Protein AF-A0A1F9AYK8-F1 (afdb_monomer)

pLDDT: mean 91.86, std 11.15, range [45.25, 98.69]

Secondary structure (DSSP, 8-state):
---HHHHHHHTT---EEEESSS-STTGGGGHHHHHHHSTTSSS-TTSSSS-S------SEEEE-SSHHHHHHHHHHHHHHHHT-TTSS--HHHHHHHHHHHHHTTPPPTTT-S-SSEETTEEHHHHHHHHHHHHHHHHHHTT--TTSS--

Radius of gyration: 18.48 Å; Cα contacts (8 Å, |Δi|>4): 227; chains: 1; bounding box: 48×36×45 Å

Sequence (150 aa):
MVSLYDVAKERGVLTIGIGDGANEIGWGIVNDIIRAQIPYGDLCACGCGGGIGDTTLVDVFIPASVSNWGAYGITACLSALLKRPEILHDAKIESRVLRECADAGGIDGISFLPEPKVDGLPEEAHIAVVTLLREITRSGFVYPEYLTKT

Solvent-accessible surface area (backbone atoms only — not comparable to full-atom values): 8338 Å² total; per-residue (Å²): 137,86,51,76,56,55,55,30,54,77,69,72,46,92,40,77,21,54,29,57,79,51,51,34,59,21,38,26,78,48,39,72,56,33,38,73,72,41,90,37,17,48,55,33,92,84,69,79,75,44,37,56,43,23,72,43,65,45,81,41,66,40,80,27,94,44,40,68,57,37,54,50,51,53,32,30,52,49,14,48,78,67,73,36,74,80,62,35,72,47,43,70,55,49,53,48,52,40,42,54,40,12,76,72,63,39,59,12,83,64,77,70,40,59,41,44,36,58,81,64,39,54,51,68,60,57,29,49,51,42,46,50,47,49,53,54,34,54,56,59,68,66,61,59,77,82,78,70,75,125

Mean predicted aligned error: 5.24 Å

Foldseek 3Di:
DQDPLNVCVVVVHAFEEEDAQQQTAASLVVLVCQCVPPVQSAHHPVRPRGGSHDNHHGPYYFYDNFRVLSVLLVQLVVCQVVVNLVSQDALVVLQVVLLVCLVVPNAAPPVRHSASDHVNHHSVVSNVSSHVSSVVSVVSSPDPPVVVDD

Nearest PDB structures (foldseek):
  5gl3-assembly1_B  TM=9.352E-01  e=6.091E-10  Thermococcus onnurineus NA1
  4fc5-assembly3_C  TM=9.300E-01  e=2.305E-09  Thermococcus onnurineus NA1
  5gl2-assembly3_E  TM=9.303E-01  e=6.769E-09  Thermococcus onnurineus NA1
  5gkx-assembly1_B  TM=9.270E-01  e=5.963E-09  Thermococcus onnurineus NA1

Structure (mmCIF, N/CA/C/O backbone):
data_AF-A0A1F9AYK8-F1
#
_entry.id   AF-A0A1F9AYK8-F1
#
loop_
_atom_site.group_PDB
_atom_site.id
_atom_site.type_symbol
_atom_site.label_atom_id
_atom_site.label_alt_id
_atom_site.label_comp_id
_atom_site.label_asym_id
_atom_site.label_entity_id
_atom_site.label_seq_id
_atom_site.pdbx_PDB_ins_code
_atom_site.Cartn_x
_atom_site.Cartn_y
_atom_site.Cartn_z
_atom_site.occupancy
_atom_site.B_iso_or_equiv
_atom_site.auth_seq_id
_atom_site.auth_comp_id
_atom_site.auth_asym_id
_atom_site.auth_atom_id
_atom_site.pdbx_PDB_model_num
ATOM 1 N N . MET A 1 1 ? -4.973 -20.891 -16.951 1.00 61.66 1 MET A N 1
ATOM 2 C CA . MET A 1 1 ? -4.808 -21.037 -15.490 1.00 61.66 1 MET A CA 1
ATOM 3 C C . MET A 1 1 ? -5.828 -20.112 -14.855 1.00 61.66 1 MET A C 1
ATOM 5 O O . MET A 1 1 ? -5.915 -18.988 -15.320 1.00 61.66 1 MET A O 1
ATOM 9 N N . VAL A 1 2 ? -6.640 -20.594 -13.914 1.00 79.38 2 VAL A N 1
ATOM 10 C CA . VAL A 1 2 ? -7.652 -19.780 -13.214 1.00 79.38 2 VAL A CA 1
ATOM 11 C C . VAL A 1 2 ? -7.004 -19.256 -11.932 1.00 79.38 2 VAL A C 1
ATOM 13 O O . VAL A 1 2 ? -6.416 -20.051 -11.195 1.00 79.38 2 VAL A O 1
ATOM 16 N N . SER A 1 3 ? -7.032 -17.945 -11.700 1.00 91.50 3 SER A N 1
ATOM 17 C CA . SER A 1 3 ? -6.445 -17.327 -10.505 1.00 91.50 3 SER A CA 1
ATOM 18 C C . SER A 1 3 ? -7.359 -17.479 -9.282 1.00 91.50 3 SER A C 1
ATOM 20 O O . SER A 1 3 ? -8.551 -17.762 -9.405 1.00 91.50 3 SER A O 1
ATOM 22 N N . LEU A 1 4 ? -6.821 -17.251 -8.077 1.00 94.75 4 LEU A N 1
ATOM 23 C CA . LEU A 1 4 ? -7.633 -17.199 -6.853 1.00 94.75 4 LEU A CA 1
ATOM 24 C C . LEU A 1 4 ? -8.747 -16.140 -6.950 1.00 94.75 4 LEU A C 1
ATOM 26 O O . LEU A 1 4 ? -9.842 -16.359 -6.438 1.00 94.75 4 LEU A O 1
ATOM 30 N N . TYR A 1 5 ? -8.473 -15.024 -7.627 1.00 94.19 5 TYR A N 1
ATOM 31 C CA . TYR A 1 5 ? -9.406 -13.911 -7.802 1.00 94.19 5 TYR A CA 1
ATOM 32 C C . TYR A 1 5 ? -10.529 -14.252 -8.782 1.00 94.19 5 TYR A C 1
ATOM 34 O O . TYR A 1 5 ? -11.680 -13.901 -8.531 1.00 94.19 5 TYR A O 1
ATOM 42 N N . ASP A 1 6 ? -10.234 -15.029 -9.828 1.00 92.38 6 ASP A N 1
ATOM 43 C CA . ASP A 1 6 ? -11.265 -15.559 -10.727 1.00 92.38 6 ASP A CA 1
ATOM 44 C C . ASP A 1 6 ? -12.233 -16.473 -9.960 1.00 92.38 6 ASP A C 1
ATOM 46 O O . ASP A 1 6 ? -13.450 -16.313 -10.051 1.00 92.38 6 ASP A O 1
ATOM 50 N N . VAL A 1 7 ? -11.702 -17.371 -9.119 1.00 96.25 7 VAL A N 1
ATO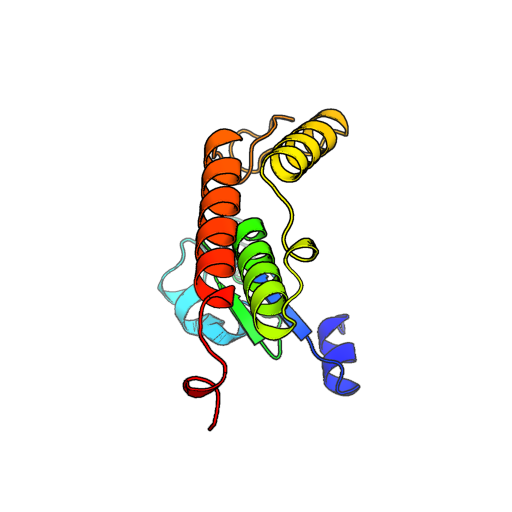M 51 C CA . VAL A 1 7 ? -12.528 -18.257 -8.279 1.00 96.25 7 VAL A CA 1
ATOM 52 C C . VAL A 1 7 ? -13.317 -17.467 -7.229 1.00 96.25 7 VAL A C 1
ATOM 54 O O . VAL A 1 7 ? -14.472 -17.796 -6.953 1.00 96.25 7 VAL A O 1
ATOM 57 N N . ALA A 1 8 ? -12.724 -16.432 -6.627 1.00 96.94 8 ALA A N 1
ATOM 58 C CA . ALA A 1 8 ? -13.413 -15.565 -5.672 1.00 96.94 8 ALA A CA 1
ATOM 59 C C . ALA A 1 8 ? -14.616 -14.873 -6.328 1.00 96.94 8 ALA A C 1
ATOM 61 O O . ALA A 1 8 ? -15.727 -14.942 -5.798 1.00 96.94 8 ALA A O 1
ATOM 62 N N . LYS A 1 9 ? -14.417 -14.320 -7.530 1.00 93.94 9 LYS A N 1
ATOM 63 C CA . LYS A 1 9 ? -15.471 -13.698 -8.333 1.00 93.94 9 LYS A CA 1
ATOM 64 C C . LYS A 1 9 ? -16.584 -14.683 -8.691 1.00 93.94 9 LYS A C 1
ATOM 66 O O . LYS A 1 9 ? -17.755 -14.375 -8.482 1.00 93.94 9 LYS A O 1
ATOM 71 N N . GLU A 1 10 ? -16.243 -15.880 -9.172 1.00 96.00 10 GLU A N 1
ATOM 72 C CA . GLU A 1 10 ? -17.224 -16.935 -9.483 1.00 96.00 10 GLU A CA 1
ATOM 73 C C . GLU A 1 10 ? -18.081 -17.323 -8.271 1.00 96.00 10 GLU A C 1
ATOM 75 O O . GLU A 1 10 ? -19.252 -17.677 -8.413 1.00 96.00 10 GLU A O 1
ATOM 80 N N . ARG A 1 11 ? -17.509 -17.242 -7.066 1.00 97.62 11 ARG A N 1
ATOM 81 C CA . ARG A 1 11 ? -18.188 -17.566 -5.805 1.00 97.62 11 ARG A CA 1
ATOM 82 C C . ARG A 1 11 ? -18.866 -16.369 -5.135 1.00 97.62 11 ARG A C 1
ATOM 84 O O . ARG A 1 11 ? -19.429 -16.545 -4.057 1.00 97.62 11 ARG A O 1
ATOM 91 N N . GLY A 1 12 ? -18.819 -15.178 -5.735 1.00 97.25 12 GLY A N 1
ATOM 92 C CA . GLY A 1 12 ? -19.372 -13.956 -5.145 1.00 97.25 12 GLY A CA 1
ATOM 93 C C . GLY A 1 12 ? -18.671 -13.524 -3.851 1.00 97.25 12 GLY A C 1
ATOM 94 O O . GLY A 1 12 ? -19.303 -12.935 -2.976 1.00 97.25 12 GLY A O 1
ATOM 95 N N . VAL A 1 13 ? -17.386 -13.859 -3.695 1.00 98.12 13 VAL A N 1
ATOM 96 C CA . VAL A 1 13 ? -16.555 -13.426 -2.566 1.00 98.12 13 VAL A CA 1
ATOM 97 C C . VAL A 1 13 ? -15.957 -12.063 -2.891 1.00 98.12 13 VAL A C 1
ATOM 99 O O . VAL A 1 13 ? -15.308 -11.919 -3.922 1.00 98.12 13 VAL A O 1
ATOM 102 N N . LEU A 1 14 ? -16.139 -11.091 -1.991 1.00 97.62 14 LEU A N 1
ATOM 103 C CA . LEU A 1 14 ? -15.598 -9.741 -2.151 1.00 97.62 14 LEU A CA 1
ATOM 104 C C . LEU A 1 14 ? -14.070 -9.760 -2.290 1.00 97.62 14 LEU A C 1
ATOM 106 O O . LEU A 1 14 ? -13.364 -10.314 -1.445 1.00 97.62 14 LEU A O 1
ATOM 110 N N . THR A 1 15 ? -13.574 -9.072 -3.312 1.00 97.44 15 THR A N 1
ATOM 111 C CA . THR A 1 15 ? -12.152 -8.865 -3.585 1.00 97.44 15 THR A CA 1
ATOM 112 C C . THR A 1 15 ? -11.801 -7.381 -3.525 1.00 97.44 15 THR A C 1
ATOM 114 O O . THR A 1 15 ? -12.436 -6.545 -4.168 1.00 97.44 15 THR A O 1
ATOM 117 N N . ILE A 1 16 ? -10.775 -7.047 -2.739 1.00 97.06 16 ILE A N 1
ATOM 118 C CA . ILE A 1 16 ? -10.243 -5.685 -2.625 1.00 97.06 16 ILE A CA 1
ATOM 119 C C . ILE A 1 16 ? -8.760 -5.723 -2.988 1.00 97.06 16 ILE A C 1
ATOM 121 O O . ILE A 1 16 ? -8.007 -6.494 -2.392 1.00 97.06 16 ILE A O 1
ATOM 125 N N . GLY A 1 17 ? -8.359 -4.911 -3.964 1.00 96.50 17 GLY A N 1
ATOM 126 C CA . GLY A 1 17 ? -6.964 -4.708 -4.357 1.00 96.50 17 GLY A CA 1
ATOM 127 C C . GLY A 1 17 ? -6.440 -3.352 -3.885 1.00 96.50 17 GLY A C 1
ATOM 128 O O . GLY A 1 17 ? -7.191 -2.377 -3.823 1.00 96.50 17 GLY A O 1
ATOM 129 N N . ILE A 1 18 ? -5.151 -3.295 -3.556 1.00 98.00 18 ILE A N 1
ATOM 130 C CA . ILE A 1 18 ? -4.420 -2.074 -3.200 1.00 98.00 18 ILE A CA 1
ATOM 131 C C . ILE A 1 18 ? -3.109 -2.118 -3.981 1.00 98.00 18 ILE A C 1
ATOM 133 O O . ILE A 1 18 ? -2.472 -3.170 -4.007 1.00 98.00 18 ILE A O 1
ATOM 137 N N . GLY A 1 19 ? -2.728 -1.017 -4.621 1.00 96.06 19 GLY A N 1
ATOM 138 C CA . GLY A 1 19 ? -1.508 -0.976 -5.425 1.00 96.06 19 GLY A CA 1
ATOM 139 C C . GLY A 1 19 ? -0.998 0.437 -5.678 1.00 96.06 19 GLY A C 1
ATOM 140 O O . GLY A 1 19 ? -1.749 1.411 -5.556 1.00 96.06 19 GLY A O 1
ATOM 141 N N . ASP A 1 20 ? 0.272 0.525 -6.060 1.00 94.94 20 ASP A N 1
ATOM 142 C CA . ASP A 1 20 ? 1.008 1.769 -6.310 1.00 94.94 20 ASP A CA 1
ATOM 143 C C . ASP A 1 20 ? 1.854 1.726 -7.602 1.00 94.94 20 ASP A C 1
ATOM 145 O O . ASP A 1 20 ? 2.168 2.787 -8.147 1.00 94.94 20 ASP A O 1
ATOM 149 N N . GLY A 1 21 ? 2.146 0.537 -8.151 1.00 90.81 21 GLY A N 1
ATOM 150 C CA . GLY A 1 21 ? 3.057 0.329 -9.282 1.00 90.81 21 GLY A CA 1
ATOM 151 C C . GLY A 1 21 ? 2.431 -0.114 -10.611 1.00 90.81 21 GLY A C 1
ATOM 152 O O . GLY A 1 21 ? 3.159 -0.326 -11.582 1.00 90.81 21 GLY A O 1
ATOM 153 N N . ALA A 1 22 ? 1.102 -0.236 -10.694 1.00 91.56 22 ALA A N 1
ATOM 154 C CA . ALA A 1 22 ? 0.340 -0.721 -11.859 1.00 91.56 22 ALA A CA 1
ATOM 155 C C . ALA A 1 22 ? 0.464 -2.226 -12.173 1.00 91.56 22 ALA A C 1
ATOM 157 O O . ALA A 1 22 ? -0.246 -2.740 -13.043 1.00 91.56 22 ALA A O 1
ATOM 158 N N . ASN A 1 23 ? 1.339 -2.939 -11.472 1.00 93.00 23 ASN A N 1
ATOM 159 C CA . ASN A 1 23 ? 1.618 -4.365 -11.649 1.00 93.00 23 ASN A CA 1
ATOM 160 C C . ASN A 1 23 ? 1.073 -5.229 -10.496 1.00 93.00 23 ASN A C 1
ATOM 162 O O . ASN A 1 23 ? 1.311 -6.437 -10.468 1.00 93.00 23 ASN A O 1
ATOM 166 N N . GLU A 1 24 ? 0.345 -4.634 -9.551 1.00 94.75 24 GLU A N 1
ATOM 167 C CA . GLU A 1 24 ? -0.333 -5.341 -8.468 1.00 94.75 24 GLU A CA 1
ATOM 168 C C . GLU A 1 24 ? -1.751 -5.764 -8.845 1.00 94.75 24 GLU A C 1
ATOM 170 O O . GLU A 1 24 ? -2.417 -5.164 -9.689 1.00 94.75 24 GLU A O 1
ATOM 175 N N . ILE A 1 25 ? -2.250 -6.774 -8.136 1.00 95.31 25 ILE A N 1
ATOM 176 C CA . ILE A 1 25 ? -3.602 -7.286 -8.328 1.00 95.31 25 ILE A CA 1
ATOM 177 C C . ILE A 1 25 ? -4.648 -6.179 -8.158 1.00 95.31 25 ILE A C 1
ATOM 179 O O . ILE A 1 25 ? -4.784 -5.571 -7.093 1.00 95.31 25 ILE A O 1
ATOM 183 N N . GLY A 1 26 ? -5.453 -6.003 -9.203 1.00 94.56 26 GLY A N 1
ATOM 184 C CA . GLY A 1 26 ? -6.610 -5.114 -9.220 1.00 94.56 26 GLY A CA 1
ATOM 185 C C . GLY A 1 26 ? -6.466 -3.953 -10.192 1.00 94.56 26 GLY A C 1
ATOM 186 O O . GLY A 1 26 ? -7.477 -3.406 -10.626 1.00 94.56 26 GLY A O 1
ATOM 187 N N . TRP A 1 27 ? -5.247 -3.642 -10.628 1.00 94.31 27 TRP A N 1
ATOM 188 C CA . TRP A 1 27 ? -4.978 -2.622 -11.641 1.00 94.31 27 TRP A CA 1
ATOM 189 C C . TRP A 1 27 ? -5.593 -2.931 -13.014 1.00 94.31 27 TRP A C 1
ATOM 191 O O . TRP A 1 27 ? -5.783 -2.018 -13.825 1.00 94.31 27 TRP A O 1
ATOM 201 N N . GLY A 1 28 ? -6.013 -4.180 -13.251 1.00 92.44 28 GLY A N 1
ATOM 202 C CA . GLY A 1 28 ? -6.732 -4.582 -14.459 1.00 92.44 28 GLY A CA 1
ATOM 203 C C . GLY A 1 28 ? -7.972 -3.733 -14.769 1.00 92.44 28 GLY A C 1
ATOM 204 O O . GLY A 1 28 ? -8.350 -3.622 -15.935 1.00 92.44 28 GLY A O 1
ATOM 205 N N . ILE A 1 29 ? -8.577 -3.074 -13.769 1.00 92.25 29 ILE A N 1
ATOM 206 C CA . ILE A 1 29 ? -9.745 -2.197 -13.969 1.00 92.25 29 ILE A CA 1
ATOM 207 C C . ILE A 1 29 ? -9.445 -0.941 -14.809 1.00 92.25 29 ILE A C 1
ATOM 209 O O . ILE A 1 29 ? -10.366 -0.344 -15.361 1.00 92.25 29 ILE A O 1
ATOM 213 N N . VAL A 1 30 ? -8.176 -0.532 -14.908 1.00 91.94 30 VAL A N 1
ATOM 214 C CA . VAL A 1 30 ? -7.721 0.657 -15.652 1.00 91.94 30 VAL A CA 1
ATOM 215 C C . VAL A 1 30 ? -6.597 0.308 -16.633 1.00 91.94 30 VAL A C 1
ATOM 217 O O . VAL A 1 30 ? -5.724 1.127 -16.920 1.00 91.94 30 VAL A O 1
ATOM 220 N N . ASN A 1 31 ? -6.618 -0.914 -17.172 1.00 91.31 31 ASN A N 1
ATOM 221 C CA . ASN A 1 31 ? -5.548 -1.441 -18.020 1.00 91.31 31 ASN A CA 1
ATOM 222 C C . ASN A 1 31 ? -5.228 -0.548 -19.237 1.00 91.31 31 ASN A C 1
ATOM 224 O O . ASN A 1 31 ? -4.057 -0.332 -19.542 1.00 91.31 31 ASN A O 1
ATOM 228 N N . ASP A 1 32 ? -6.240 0.054 -19.868 1.00 93.31 32 ASP A N 1
ATOM 229 C CA . ASP A 1 32 ? -6.039 0.983 -20.990 1.00 93.31 32 ASP A CA 1
ATOM 230 C C . ASP A 1 32 ? -5.192 2.204 -20.592 1.00 93.31 32 ASP A C 1
ATOM 232 O O . ASP A 1 32 ? -4.328 2.648 -21.350 1.00 93.31 32 ASP A O 1
ATOM 236 N N . ILE A 1 33 ? -5.394 2.724 -19.376 1.00 93.38 33 ILE A N 1
ATOM 237 C CA . ILE A 1 33 ? -4.609 3.841 -18.835 1.00 93.38 33 ILE A CA 1
ATOM 238 C C . ILE A 1 33 ? -3.178 3.380 -18.564 1.00 93.38 33 ILE A C 1
ATOM 240 O O . ILE A 1 33 ? -2.237 4.089 -18.916 1.00 93.38 33 ILE A O 1
ATOM 244 N N . ILE A 1 34 ? -3.001 2.185 -17.994 1.00 93.75 34 ILE A N 1
ATOM 245 C CA . ILE A 1 34 ? -1.677 1.625 -17.695 1.00 93.75 34 ILE A CA 1
ATOM 246 C C . ILE A 1 34 ? -0.860 1.475 -18.975 1.00 93.75 34 ILE A C 1
ATOM 248 O O . ILE A 1 34 ? 0.261 1.976 -19.051 1.00 93.75 34 ILE A O 1
ATOM 252 N N . ARG A 1 35 ? -1.443 0.863 -20.011 1.00 93.38 35 ARG A N 1
ATOM 253 C CA . ARG A 1 35 ? -0.794 0.678 -21.316 1.00 93.38 35 ARG A CA 1
ATOM 254 C C . ARG A 1 35 ? -0.389 2.006 -21.953 1.00 93.38 35 ARG A C 1
ATOM 256 O O . ARG A 1 35 ? 0.670 2.088 -22.567 1.00 93.38 35 ARG A O 1
ATOM 263 N N . ALA A 1 36 ? -1.205 3.045 -21.783 1.00 94.00 36 ALA A N 1
ATOM 264 C CA . ALA A 1 36 ? -0.969 4.349 -22.392 1.00 94.00 36 ALA A CA 1
ATOM 265 C C . ALA A 1 36 ? -0.007 5.258 -21.608 1.00 94.00 36 ALA A C 1
ATOM 267 O O . ALA A 1 36 ? 0.639 6.105 -22.222 1.00 94.00 36 ALA A O 1
ATOM 268 N N . GLN A 1 37 ? 0.038 5.160 -20.276 1.00 93.00 37 GLN A N 1
ATOM 269 C CA . GLN A 1 37 ? 0.676 6.173 -19.420 1.00 93.00 37 GLN A CA 1
ATOM 270 C C . GLN A 1 37 ? 1.859 5.647 -18.604 1.00 93.00 37 GLN A C 1
ATOM 272 O O . GLN A 1 37 ? 2.714 6.437 -18.205 1.00 93.00 37 GLN A O 1
ATOM 277 N N . ILE A 1 38 ? 1.929 4.340 -18.342 1.00 91.50 38 ILE A N 1
ATOM 278 C CA . ILE A 1 38 ? 2.968 3.764 -17.487 1.00 91.50 38 ILE A CA 1
ATOM 279 C C . ILE A 1 38 ? 4.139 3.282 -18.352 1.00 91.50 38 ILE A C 1
ATOM 281 O O . ILE A 1 38 ? 3.921 2.571 -19.340 1.00 91.50 38 ILE A O 1
ATOM 285 N N . PRO A 1 39 ? 5.395 3.626 -18.004 1.00 91.62 39 PRO A N 1
ATOM 286 C CA . PRO A 1 39 ? 6.564 3.054 -18.656 1.00 91.62 39 PRO A CA 1
ATOM 287 C C . PRO A 1 39 ? 6.490 1.528 -18.668 1.00 91.62 39 PRO A C 1
ATOM 289 O O . PRO A 1 39 ? 6.279 0.901 -17.635 1.00 91.62 39 PRO A O 1
ATOM 292 N N . TYR A 1 40 ? 6.662 0.935 -19.849 1.00 92.62 40 TYR A N 1
ATOM 293 C CA . TYR A 1 40 ? 6.549 -0.511 -20.068 1.00 92.62 40 TYR A CA 1
ATOM 294 C C . TYR A 1 40 ? 5.149 -1.108 -19.833 1.00 92.62 40 TYR A C 1
ATOM 296 O O . TYR A 1 40 ? 5.008 -2.330 -19.816 1.00 92.62 40 TYR A O 1
ATOM 304 N N . GLY A 1 41 ? 4.108 -0.281 -19.686 1.00 91.12 41 GLY A N 1
ATOM 305 C CA . GLY A 1 41 ? 2.733 -0.722 -19.442 1.00 91.12 41 GLY A CA 1
ATOM 306 C C . GLY A 1 41 ? 2.136 -1.546 -20.585 1.00 91.12 41 GLY A C 1
ATOM 307 O O . GLY A 1 41 ? 1.394 -2.486 -20.322 1.00 91.12 41 GLY A O 1
ATOM 308 N N . ASP A 1 42 ? 2.487 -1.231 -21.837 1.00 91.81 42 ASP A N 1
ATOM 309 C CA . ASP A 1 42 ? 2.053 -1.975 -23.034 1.00 91.81 42 ASP A CA 1
ATOM 310 C C . ASP A 1 42 ? 3.112 -2.964 -23.544 1.00 91.81 42 ASP A C 1
ATOM 312 O O . ASP A 1 42 ? 2.801 -4.114 -23.849 1.00 91.81 42 ASP A O 1
ATOM 316 N N . LEU A 1 43 ? 4.377 -2.533 -23.599 1.00 92.62 43 LEU A N 1
ATOM 317 C CA . LEU A 1 43 ? 5.493 -3.339 -24.091 1.00 92.62 43 LEU A CA 1
ATOM 318 C C . LEU A 1 43 ? 6.661 -3.331 -23.101 1.00 92.62 43 LEU A C 1
ATOM 320 O O . LEU A 1 43 ? 7.276 -2.299 -22.832 1.00 92.62 43 LEU A O 1
ATOM 324 N N . CYS A 1 44 ? 6.991 -4.511 -22.592 1.00 89.19 44 CYS A N 1
ATOM 325 C CA . CYS A 1 44 ? 8.043 -4.744 -21.622 1.00 89.19 44 CYS A CA 1
ATOM 326 C C . CYS A 1 44 ? 9.431 -4.728 -22.270 1.00 89.19 44 CYS A C 1
ATOM 328 O O . CYS A 1 44 ? 9.632 -5.202 -23.392 1.00 89.19 44 CYS A O 1
ATOM 330 N N . ALA A 1 45 ? 10.424 -4.263 -21.510 1.00 90.31 45 ALA A N 1
ATOM 331 C CA . ALA A 1 45 ? 11.825 -4.246 -21.920 1.00 90.31 45 ALA A CA 1
ATOM 332 C C . ALA A 1 45 ? 12.442 -5.649 -22.103 1.00 90.31 45 ALA A C 1
ATOM 334 O O . ALA A 1 45 ? 13.478 -5.775 -22.749 1.00 90.31 45 ALA A O 1
ATOM 335 N N . CYS A 1 46 ? 11.826 -6.711 -21.566 1.00 91.12 46 CYS A N 1
ATOM 336 C CA . CYS A 1 46 ? 12.349 -8.078 -21.687 1.00 91.12 46 CYS A CA 1
ATOM 337 C C . CYS A 1 46 ? 12.049 -8.751 -23.040 1.00 91.12 46 CYS A C 1
ATOM 339 O O . CYS A 1 46 ? 12.496 -9.872 -23.274 1.00 91.12 46 CYS A O 1
ATOM 341 N N . GLY A 1 47 ? 11.291 -8.095 -23.929 1.00 89.81 47 GLY A N 1
ATOM 342 C CA . GLY A 1 47 ? 10.988 -8.614 -25.266 1.00 89.81 47 GLY A CA 1
ATOM 343 C C . GLY A 1 47 ? 9.932 -9.725 -25.303 1.00 89.81 47 GLY A C 1
ATOM 344 O O . GLY A 1 47 ? 9.754 -10.351 -26.343 1.00 89.81 47 GLY A O 1
ATOM 345 N N . CYS A 1 48 ? 9.204 -9.964 -24.206 1.00 91.81 48 CYS A N 1
ATOM 346 C CA . CYS A 1 48 ? 8.147 -10.982 -24.153 1.00 91.81 48 CYS A CA 1
ATOM 347 C C . CYS A 1 48 ? 6.901 -10.642 -24.994 1.00 91.81 48 CYS A C 1
ATOM 349 O O . CYS A 1 48 ? 6.047 -11.502 -25.185 1.00 91.81 48 CYS A O 1
ATOM 351 N N . GLY A 1 49 ? 6.782 -9.399 -25.475 1.00 89.88 49 GLY A N 1
ATOM 352 C CA . GLY A 1 49 ? 5.632 -8.921 -26.248 1.00 89.88 49 GLY A CA 1
ATOM 353 C C . GLY A 1 49 ? 4.406 -8.523 -25.415 1.00 89.88 49 GLY A C 1
ATOM 354 O O . GLY A 1 49 ? 3.404 -8.128 -26.000 1.00 89.88 49 GLY A O 1
ATOM 355 N N . GLY A 1 50 ? 4.473 -8.610 -24.081 1.00 90.12 50 GLY A N 1
ATOM 356 C CA . GLY A 1 50 ? 3.474 -8.060 -23.153 1.00 90.12 50 GLY A CA 1
ATOM 357 C C . GLY A 1 50 ? 4.012 -6.855 -22.380 1.00 90.12 50 GLY A C 1
ATOM 358 O O . GLY A 1 50 ? 5.185 -6.524 -22.528 1.00 90.12 50 GLY A O 1
ATOM 359 N N . GLY A 1 51 ? 3.182 -6.233 -21.543 1.00 92.62 51 GLY A N 1
ATOM 360 C CA . GLY A 1 51 ? 3.549 -5.113 -20.667 1.00 92.62 51 GLY A CA 1
ATOM 361 C C . GLY A 1 51 ? 3.612 -5.493 -19.184 1.00 92.62 51 GLY A C 1
ATOM 362 O O . GLY A 1 51 ? 3.372 -6.644 -18.825 1.00 92.62 51 GLY A O 1
ATOM 363 N N . ILE A 1 52 ? 3.953 -4.530 -18.323 1.00 91.81 52 ILE A N 1
ATOM 364 C CA . ILE A 1 52 ? 4.059 -4.740 -16.865 1.00 91.81 52 ILE A CA 1
ATOM 365 C C . ILE A 1 52 ? 2.715 -4.672 -16.133 1.00 91.81 52 ILE A C 1
ATOM 367 O O . ILE A 1 52 ? 2.649 -5.034 -14.964 1.00 91.81 52 ILE A O 1
ATOM 371 N N . GLY A 1 53 ? 1.668 -4.175 -16.797 1.00 93.06 53 GLY A N 1
ATOM 372 C CA . GLY A 1 53 ? 0.370 -3.957 -16.170 1.00 93.06 53 GLY A CA 1
ATOM 373 C C . GLY A 1 53 ? -0.291 -5.262 -15.744 1.00 93.06 53 GLY A C 1
ATOM 374 O O . GLY A 1 53 ? -0.444 -6.174 -16.560 1.00 93.06 53 GLY A O 1
ATOM 375 N N . ASP A 1 54 ? -0.736 -5.327 -14.491 1.00 92.25 54 ASP A N 1
ATOM 376 C CA . ASP A 1 54 ? -1.593 -6.421 -14.047 1.00 92.25 54 ASP A CA 1
ATOM 377 C C . ASP A 1 54 ? -2.949 -6.366 -14.771 1.00 92.25 54 ASP A C 1
ATOM 379 O O . ASP A 1 54 ? -3.473 -5.305 -15.132 1.00 92.25 54 ASP A O 1
ATOM 383 N N . THR A 1 55 ? -3.519 -7.544 -15.009 1.00 92.25 55 THR A N 1
ATOM 384 C CA . THR A 1 55 ? -4.827 -7.702 -15.657 1.00 92.25 55 THR A CA 1
ATOM 385 C C . THR A 1 55 ? -5.872 -8.295 -14.720 1.00 92.25 55 THR A C 1
ATOM 387 O O . THR A 1 55 ? -7.001 -8.543 -15.142 1.00 92.25 55 THR A O 1
ATOM 390 N N . THR A 1 56 ? -5.511 -8.567 -13.467 1.00 93.88 56 THR A N 1
ATOM 391 C CA . THR A 1 56 ? -6.410 -9.155 -12.481 1.00 93.88 56 THR A CA 1
ATOM 392 C C . THR A 1 56 ? -7.469 -8.129 -12.092 1.00 93.88 56 THR A C 1
ATOM 394 O O . THR A 1 56 ? -7.169 -6.984 -11.753 1.00 93.88 56 THR A O 1
ATOM 397 N N . LEU A 1 57 ? -8.738 -8.535 -12.155 1.00 94.38 57 LEU A N 1
ATOM 398 C CA . LEU A 1 57 ? -9.866 -7.696 -11.760 1.00 94.38 57 LEU A CA 1
ATOM 399 C C . LEU A 1 57 ? -10.247 -7.971 -10.306 1.00 94.38 57 LEU A C 1
ATOM 401 O O . LEU A 1 57 ? -10.231 -9.115 -9.854 1.00 94.38 57 LEU A O 1
ATOM 405 N N . VAL A 1 58 ? -10.647 -6.912 -9.611 1.00 95.75 58 VAL A N 1
ATOM 406 C CA . VAL A 1 58 ? -11.181 -6.941 -8.244 1.00 95.75 58 VAL A CA 1
ATOM 407 C C . VAL A 1 58 ? -12.472 -6.125 -8.182 1.00 95.75 58 VAL A C 1
ATOM 409 O O . VAL A 1 58 ? -12.718 -5.293 -9.056 1.00 95.75 58 VAL A O 1
ATOM 412 N N . ASP A 1 59 ? -13.293 -6.342 -7.156 1.00 96.38 59 ASP A N 1
ATOM 413 C CA . ASP A 1 59 ? -14.547 -5.598 -6.975 1.00 96.38 59 ASP A CA 1
ATOM 414 C C . ASP A 1 59 ? -14.294 -4.144 -6.561 1.00 96.38 59 ASP A C 1
ATOM 416 O O . ASP A 1 59 ? -15.002 -3.233 -6.991 1.00 96.38 59 ASP A O 1
ATOM 420 N N . VAL A 1 60 ? -13.277 -3.920 -5.723 1.00 96.50 60 VAL A N 1
ATOM 421 C CA . VAL A 1 60 ? -12.859 -2.590 -5.269 1.00 96.50 60 VAL A CA 1
ATOM 422 C C . VAL A 1 60 ? -11.348 -2.473 -5.381 1.00 96.50 60 VAL A C 1
ATOM 424 O O . VAL A 1 60 ? -10.614 -3.306 -4.854 1.00 96.50 60 VAL A O 1
ATOM 427 N N . PHE A 1 61 ? -10.876 -1.416 -6.032 1.00 96.50 61 PHE A N 1
ATOM 428 C CA . PHE A 1 61 ? -9.454 -1.124 -6.149 1.00 96.50 61 PHE A CA 1
ATOM 429 C C . PHE A 1 61 ? -9.117 0.211 -5.483 1.00 96.50 61 PHE A C 1
ATOM 431 O O . PHE A 1 61 ? -9.822 1.202 -5.687 1.00 96.50 61 PHE A O 1
ATOM 438 N N . ILE A 1 62 ? -8.049 0.232 -4.685 1.00 97.25 62 ILE A N 1
ATOM 439 C CA . ILE A 1 62 ? -7.581 1.412 -3.954 1.00 97.25 62 ILE A CA 1
ATOM 440 C C . ILE A 1 62 ? -6.155 1.732 -4.417 1.00 97.25 62 ILE A C 1
ATOM 442 O O . ILE A 1 62 ? -5.204 1.130 -3.915 1.00 97.25 62 ILE A O 1
ATOM 446 N N . PRO A 1 63 ? -5.981 2.674 -5.360 1.00 94.94 63 PRO A N 1
ATOM 447 C CA . PRO A 1 63 ? -4.656 3.162 -5.703 1.00 94.94 63 PRO A CA 1
ATOM 448 C C . PRO A 1 63 ? -4.096 4.005 -4.550 1.00 94.94 63 PRO A C 1
ATOM 450 O O . PRO A 1 63 ? -4.802 4.838 -3.973 1.00 94.94 63 PRO A O 1
ATOM 453 N N . ALA A 1 64 ? -2.822 3.814 -4.230 1.00 96.75 64 ALA A N 1
ATOM 454 C CA . ALA A 1 64 ? -2.099 4.592 -3.230 1.00 96.75 64 ALA A CA 1
ATOM 455 C C . ALA A 1 64 ? -0.689 4.924 -3.736 1.00 96.75 64 ALA A C 1
ATOM 457 O O . ALA A 1 64 ? -0.233 4.356 -4.715 1.00 96.75 64 ALA A O 1
ATOM 458 N N . SER A 1 65 ? 0.003 5.867 -3.090 1.00 95.38 65 SER A N 1
ATOM 459 C CA . SER A 1 65 ? 1.428 6.116 -3.385 1.00 95.38 65 SER A CA 1
ATOM 460 C C . SER A 1 65 ? 2.363 5.100 -2.728 1.00 95.38 65 SER A C 1
ATOM 462 O O . SER A 1 65 ? 3.504 4.993 -3.146 1.00 95.38 65 SER A O 1
ATOM 464 N N . VAL A 1 66 ? 1.875 4.426 -1.684 1.00 97.94 66 VAL A N 1
ATOM 465 C CA . VAL A 1 66 ? 2.502 3.302 -0.983 1.00 97.94 66 VAL A CA 1
ATOM 466 C C . VAL A 1 66 ? 1.352 2.395 -0.562 1.00 97.94 66 VAL A C 1
ATOM 468 O O . VAL A 1 66 ? 0.426 2.848 0.125 1.00 97.94 66 VAL A O 1
ATOM 471 N N . SER A 1 67 ? 1.376 1.126 -0.946 1.00 98.00 67 SER A N 1
ATOM 472 C CA . SER A 1 67 ? 0.260 0.195 -0.738 1.00 98.00 67 SER A CA 1
ATOM 473 C C . SER A 1 67 ? -0.089 0.014 0.744 1.00 98.00 67 SER A C 1
ATOM 475 O O . SER A 1 67 ? -1.268 -0.045 1.108 1.00 98.00 67 SER A O 1
ATOM 477 N N . ASN A 1 68 ? 0.910 0.050 1.635 1.00 98.38 68 ASN A N 1
ATOM 478 C CA . ASN A 1 68 ? 0.700 0.105 3.085 1.00 98.38 68 ASN A CA 1
ATOM 479 C C . ASN A 1 68 ? -0.255 1.238 3.484 1.00 98.38 68 ASN A C 1
ATOM 481 O O . ASN A 1 68 ? -1.199 1.021 4.238 1.00 98.38 68 ASN A O 1
ATOM 485 N N . TRP A 1 69 ? -0.065 2.443 2.944 1.00 98.50 69 TRP A N 1
ATOM 486 C CA . TRP A 1 69 ? -0.896 3.597 3.285 1.00 98.50 69 TRP A CA 1
ATOM 487 C C . TRP A 1 69 ? -2.327 3.458 2.770 1.00 98.50 69 TRP A C 1
ATOM 489 O O . TRP A 1 69 ? -3.254 3.888 3.455 1.00 98.50 69 TRP A O 1
ATOM 499 N N . GLY A 1 70 ? -2.523 2.813 1.615 1.00 98.31 70 GLY A N 1
ATOM 500 C CA . GLY A 1 70 ? -3.854 2.430 1.140 1.00 98.31 70 GLY A CA 1
ATOM 501 C C . GLY A 1 70 ? -4.573 1.540 2.157 1.00 98.31 70 GLY A C 1
ATOM 502 O O . GLY A 1 70 ? -5.706 1.830 2.547 1.00 98.31 70 GLY A O 1
ATOM 503 N N . ALA A 1 71 ? -3.882 0.523 2.683 1.00 98.31 71 ALA A N 1
ATOM 504 C CA . ALA A 1 71 ? -4.423 -0.342 3.731 1.00 98.31 71 ALA A CA 1
ATOM 505 C C . ALA A 1 71 ? -4.709 0.432 5.030 1.00 98.31 71 ALA A C 1
ATOM 507 O O . ALA A 1 71 ? -5.751 0.232 5.657 1.00 98.31 71 ALA A O 1
ATOM 508 N N . TYR A 1 72 ? -3.830 1.361 5.412 1.00 98.31 72 TYR A N 1
ATOM 509 C CA . TYR A 1 72 ? -4.016 2.196 6.602 1.00 98.31 72 TYR A CA 1
ATOM 510 C C . TYR A 1 72 ? -5.199 3.161 6.446 1.00 98.31 72 TYR A C 1
ATOM 512 O O . TYR A 1 72 ? -5.902 3.445 7.413 1.00 98.31 72 TYR A O 1
ATOM 520 N N . GLY A 1 73 ? -5.469 3.637 5.229 1.00 97.75 73 GLY A N 1
ATOM 521 C CA . GLY A 1 73 ? -6.669 4.408 4.910 1.00 97.75 73 GLY A CA 1
ATOM 522 C C . GLY A 1 73 ? -7.948 3.602 5.151 1.00 97.75 73 GLY A C 1
ATOM 523 O O . GLY A 1 73 ? -8.879 4.100 5.783 1.00 97.75 73 GLY A O 1
ATOM 524 N N . ILE A 1 74 ? -7.972 2.328 4.742 1.00 97.69 74 ILE A N 1
ATOM 525 C CA . ILE A 1 74 ? -9.103 1.424 5.013 1.00 97.69 74 ILE A CA 1
ATOM 526 C C . ILE A 1 74 ? -9.293 1.241 6.521 1.00 97.69 74 ILE A C 1
ATOM 528 O O . ILE A 1 74 ? -10.410 1.392 7.023 1.00 97.69 74 ILE A O 1
ATOM 532 N N . THR A 1 75 ? -8.224 0.945 7.269 1.00 97.19 75 THR A N 1
ATOM 533 C CA . THR A 1 75 ? -8.325 0.759 8.726 1.00 97.19 75 THR A CA 1
ATOM 534 C C . THR A 1 75 ? -8.720 2.050 9.441 1.00 97.19 75 THR A C 1
ATOM 536 O O . THR A 1 75 ? -9.487 1.997 10.402 1.00 97.19 75 THR A O 1
ATOM 539 N N . ALA A 1 76 ? -8.298 3.216 8.943 1.00 96.31 76 ALA A N 1
ATOM 540 C CA . ALA A 1 76 ? -8.746 4.518 9.424 1.00 96.31 76 ALA A CA 1
ATOM 541 C C . ALA A 1 76 ? -10.255 4.727 9.195 1.00 96.31 76 ALA A C 1
ATOM 543 O O . ALA A 1 76 ? -10.972 5.099 10.128 1.00 96.31 76 ALA A O 1
ATOM 544 N N . CYS A 1 77 ? -10.769 4.427 7.998 1.00 94.94 77 CYS A N 1
ATOM 545 C CA . CYS A 1 77 ? -12.205 4.484 7.714 1.00 94.94 77 CYS A CA 1
ATOM 546 C C . CYS A 1 77 ? -13.005 3.525 8.607 1.00 94.94 77 CYS A C 1
ATOM 548 O O . CYS A 1 77 ? -14.021 3.923 9.174 1.00 94.94 77 CYS A O 1
ATOM 550 N N . LEU A 1 78 ? -12.537 2.286 8.786 1.00 94.50 78 LEU A N 1
ATOM 551 C CA . LEU A 1 78 ? -13.178 1.303 9.666 1.00 94.50 78 LEU A CA 1
ATOM 552 C C . LEU A 1 78 ? -13.173 1.757 11.130 1.00 94.50 78 LEU A C 1
ATOM 554 O O . LEU A 1 78 ? -14.201 1.673 11.799 1.00 94.50 78 LEU A O 1
ATOM 558 N N . SER A 1 79 ? -12.043 2.280 11.608 1.00 93.06 79 SER A N 1
ATOM 559 C CA . SER A 1 79 ? -11.901 2.877 12.939 1.00 93.06 79 SER A CA 1
ATOM 560 C C . SER A 1 79 ? -12.953 3.966 13.174 1.00 93.06 79 SER A C 1
ATOM 562 O O . SER A 1 79 ? -13.666 3.927 14.181 1.00 93.06 79 SER A O 1
ATOM 564 N N . ALA A 1 80 ? -13.122 4.879 12.209 1.00 90.56 80 ALA A N 1
ATOM 565 C CA . ALA A 1 80 ? -14.111 5.954 12.259 1.00 90.56 80 ALA A CA 1
ATOM 566 C C . ALA A 1 80 ? -15.561 5.432 12.243 1.00 90.56 80 ALA A C 1
ATOM 568 O O . ALA A 1 80 ? -16.343 5.753 13.139 1.00 90.56 80 ALA A O 1
ATOM 569 N N . LEU A 1 81 ? -15.911 4.597 11.258 1.00 90.56 81 LEU A N 1
ATOM 570 C CA . LEU A 1 81 ? -17.268 4.070 11.063 1.00 90.56 81 LEU A CA 1
ATOM 571 C C . LEU A 1 81 ? -17.746 3.231 12.251 1.00 90.56 81 LEU A C 1
ATOM 573 O O . LEU A 1 81 ? -18.907 3.314 12.647 1.00 90.56 81 LEU A O 1
ATOM 577 N N . LEU A 1 82 ? -16.847 2.436 12.831 1.00 90.06 82 LEU A N 1
ATOM 578 C CA . LEU A 1 82 ? -17.163 1.548 13.945 1.00 90.06 82 LEU A CA 1
ATOM 579 C C . LEU A 1 82 ? -17.007 2.220 15.311 1.00 90.06 82 LEU A C 1
ATOM 581 O O . LEU A 1 82 ? -17.350 1.602 16.316 1.00 90.06 82 LEU A O 1
ATOM 585 N N . LYS A 1 83 ? -16.510 3.464 15.370 1.00 87.81 83 LYS A N 1
ATOM 586 C CA . LYS A 1 83 ? -16.186 4.169 16.623 1.00 87.81 83 LYS A CA 1
ATOM 587 C C . LYS A 1 83 ? -15.188 3.399 17.499 1.00 87.81 83 LYS A C 1
ATOM 589 O O . LYS A 1 83 ? -15.327 3.348 18.720 1.00 87.81 83 LYS A O 1
ATOM 594 N N . ARG A 1 84 ? -14.188 2.784 16.863 1.00 90.19 84 ARG A N 1
ATOM 595 C CA . ARG A 1 84 ? -13.196 1.898 17.492 1.00 90.19 84 ARG A CA 1
ATOM 596 C C . ARG A 1 84 ? -11.768 2.347 17.154 1.00 90.19 84 ARG A C 1
ATOM 598 O O . ARG A 1 84 ? -11.180 1.829 16.201 1.00 90.19 84 ARG A O 1
ATOM 605 N N . PRO A 1 85 ? -11.205 3.318 17.906 1.00 89.75 85 PRO A N 1
ATOM 606 C CA . PRO A 1 85 ? -9.901 3.924 17.614 1.00 89.75 85 PRO A CA 1
ATOM 607 C C . PRO A 1 85 ? -8.723 2.941 17.617 1.00 89.75 85 PRO A C 1
ATOM 609 O O . PRO A 1 85 ? -7.663 3.258 17.083 1.00 89.75 85 PRO A O 1
ATOM 612 N N . GLU A 1 86 ? -8.879 1.775 18.237 1.00 90.94 86 GLU A N 1
ATOM 613 C CA . GLU A 1 86 ? -7.873 0.719 18.312 1.00 90.94 86 GLU A CA 1
ATOM 614 C C . GLU A 1 86 ? -7.718 -0.097 17.019 1.00 90.94 86 GLU A C 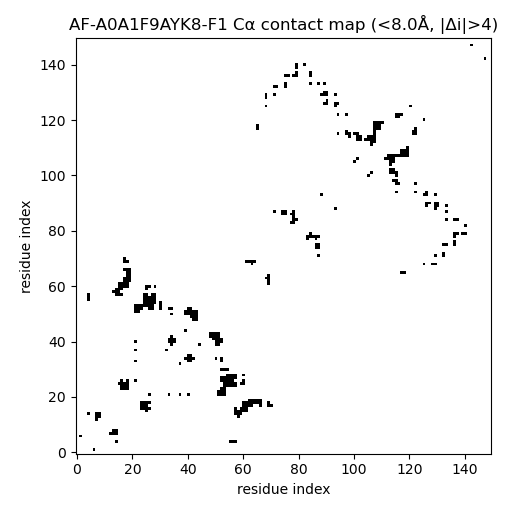1
ATOM 616 O O . GLU A 1 86 ? -6.759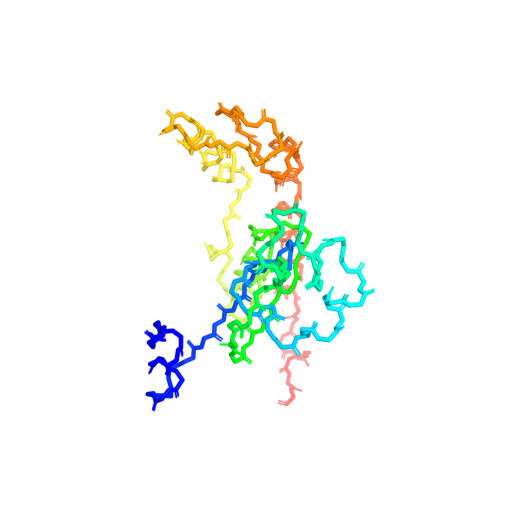 -0.853 16.907 1.00 90.94 86 GLU A O 1
ATOM 621 N N . ILE A 1 87 ? -8.634 0.046 16.049 1.00 95.38 87 ILE A N 1
ATOM 622 C CA . ILE A 1 87 ? -8.532 -0.619 14.736 1.00 95.38 87 ILE A CA 1
ATOM 623 C C . ILE A 1 87 ? -7.370 -0.049 13.916 1.00 95.38 87 ILE A C 1
ATOM 625 O O . ILE A 1 87 ? -6.668 -0.793 13.235 1.00 95.38 87 ILE A O 1
ATOM 629 N N . LEU A 1 88 ? -7.169 1.268 13.975 1.00 96.75 88 LEU A N 1
ATOM 630 C CA . LEU A 1 88 ? -6.010 1.915 13.373 1.00 96.75 88 LEU A CA 1
ATOM 631 C C . LEU A 1 88 ? -4.839 1.799 14.353 1.00 96.75 88 LEU A C 1
ATOM 633 O O . LEU A 1 88 ? -4.967 2.176 15.522 1.00 96.75 88 LEU A O 1
ATOM 637 N N . HIS A 1 89 ? -3.696 1.293 13.896 1.00 97.50 89 HIS A N 1
ATOM 638 C CA . HIS A 1 89 ? -2.485 1.192 14.710 1.00 97.50 89 HIS A CA 1
ATOM 639 C C . HIS A 1 89 ? -1.844 2.569 14.940 1.00 97.50 89 HIS A C 1
ATOM 641 O O . HIS A 1 89 ? -2.342 3.597 14.478 1.00 97.50 89 HIS A O 1
ATOM 647 N N . ASP A 1 90 ? -0.785 2.623 15.745 1.00 96.75 90 ASP A N 1
ATOM 648 C CA . ASP A 1 90 ? -0.083 3.864 16.074 1.00 96.75 90 ASP A CA 1
ATOM 649 C C . ASP A 1 90 ? 1.363 3.892 15.576 1.00 96.75 90 ASP A C 1
ATOM 651 O O . ASP A 1 90 ? 1.884 2.906 15.059 1.00 96.75 90 ASP A O 1
ATOM 655 N N . ALA A 1 91 ? 2.005 5.049 15.744 1.00 97.81 91 ALA A N 1
ATOM 656 C CA . ALA A 1 91 ? 3.393 5.281 15.360 1.00 97.81 91 ALA A CA 1
ATOM 657 C C . ALA A 1 91 ? 4.369 4.247 15.945 1.00 97.81 91 ALA A C 1
ATOM 659 O O . ALA A 1 91 ? 5.345 3.890 15.292 1.00 97.81 91 ALA A O 1
ATOM 660 N N . LYS A 1 92 ? 4.113 3.749 17.166 1.00 98.38 92 LYS A N 1
ATOM 661 C CA . LYS A 1 92 ? 4.982 2.751 17.803 1.00 98.38 92 LYS A CA 1
ATOM 662 C C . LYS A 1 92 ? 4.838 1.400 17.118 1.00 98.38 92 LYS A C 1
ATOM 664 O O . LYS A 1 92 ? 5.835 0.716 16.915 1.00 98.38 92 LYS A O 1
ATOM 669 N N . ILE A 1 93 ? 3.608 1.013 16.779 1.00 98.31 93 ILE A N 1
ATOM 670 C CA . ILE A 1 93 ? 3.359 -0.218 16.029 1.00 98.31 93 ILE A CA 1
ATOM 671 C C . ILE A 1 93 ? 3.925 -0.105 14.612 1.00 98.31 93 ILE A C 1
ATOM 673 O O . ILE A 1 93 ? 4.563 -1.058 14.186 1.00 98.31 93 ILE A O 1
ATOM 677 N N . GLU A 1 94 ? 3.762 1.030 13.924 1.00 98.56 94 GLU A N 1
ATOM 678 C CA . GLU A 1 94 ? 4.325 1.237 12.577 1.00 98.56 94 GLU A CA 1
ATOM 679 C C . GLU A 1 94 ? 5.845 1.062 12.579 1.00 98.56 94 GLU A C 1
ATOM 681 O O . GLU A 1 94 ? 6.377 0.213 11.868 1.00 98.56 94 GLU A O 1
ATOM 686 N N . SER A 1 95 ? 6.527 1.798 13.462 1.00 98.69 95 SER A N 1
ATOM 687 C CA . SER A 1 95 ? 7.973 1.701 13.677 1.00 98.69 95 SER A CA 1
ATOM 688 C C . SER A 1 95 ? 8.418 0.260 13.932 1.00 98.69 95 SER A C 1
ATOM 690 O O . SER A 1 95 ? 9.330 -0.252 13.281 1.00 98.69 95 SER A O 1
ATOM 692 N N . ARG A 1 96 ? 7.730 -0.431 14.851 1.00 98.69 96 ARG A N 1
ATOM 693 C CA . ARG A 1 96 ? 8.044 -1.819 15.191 1.00 98.69 96 ARG A CA 1
ATOM 694 C C . ARG A 1 96 ? 7.856 -2.748 13.996 1.00 98.69 96 ARG A C 1
ATOM 696 O O . ARG A 1 96 ? 8.731 -3.560 13.748 1.00 98.69 96 ARG A O 1
ATOM 703 N N . VAL A 1 97 ? 6.744 -2.652 13.267 1.00 98.25 97 VAL A N 1
ATOM 704 C CA . VAL A 1 97 ? 6.475 -3.527 12.115 1.00 98.25 97 VAL A CA 1
ATOM 705 C C . VAL A 1 97 ? 7.547 -3.351 11.044 1.00 98.25 97 VAL A C 1
ATOM 707 O O . VAL A 1 97 ? 8.097 -4.347 10.592 1.00 98.25 97 VAL A O 1
ATOM 710 N N . LEU A 1 98 ? 7.902 -2.112 10.694 1.00 98.50 98 LEU A N 1
ATOM 711 C CA . LEU A 1 98 ? 8.932 -1.842 9.687 1.00 98.50 98 LEU A CA 1
ATOM 712 C C . LEU A 1 98 ? 10.294 -2.423 10.079 1.00 98.50 98 LEU A C 1
ATOM 714 O O . LEU A 1 98 ? 10.951 -3.069 9.266 1.00 98.50 98 LEU A O 1
ATOM 718 N N . ARG A 1 99 ? 10.700 -2.230 11.337 1.00 98.62 99 ARG A N 1
ATOM 719 C CA . ARG A 1 99 ? 11.976 -2.738 11.856 1.00 98.62 99 ARG A CA 1
ATOM 720 C C . ARG A 1 99 ? 12.008 -4.259 11.920 1.00 98.62 99 ARG A C 1
ATOM 722 O O . ARG A 1 99 ? 12.947 -4.851 11.414 1.00 98.62 99 ARG A O 1
ATOM 729 N N . GLU A 1 100 ? 10.963 -4.889 12.449 1.00 98.56 100 GLU A N 1
ATOM 730 C CA . GLU A 1 100 ? 10.884 -6.353 12.536 1.00 98.56 100 GLU A CA 1
ATOM 731 C C . GLU A 1 100 ? 10.805 -7.003 11.144 1.00 98.56 100 GLU A C 1
ATOM 733 O O . GLU A 1 100 ? 11.380 -8.066 10.925 1.00 98.56 100 GLU A O 1
ATOM 738 N N . CYS A 1 101 ? 10.138 -6.364 10.173 1.00 98.19 101 CYS A N 1
ATOM 739 C CA . CYS A 1 101 ? 10.156 -6.815 8.782 1.00 98.19 101 CYS A CA 1
ATOM 740 C C . CYS A 1 101 ? 11.570 -6.767 8.194 1.00 98.19 101 CYS A C 1
ATOM 742 O O . CYS A 1 101 ? 11.991 -7.747 7.580 1.00 98.19 101 CYS A O 1
ATOM 744 N N . ALA A 1 102 ? 12.305 -5.673 8.407 1.00 98.19 102 ALA A N 1
ATOM 745 C CA . ALA A 1 102 ? 13.690 -5.542 7.960 1.00 98.19 102 ALA A CA 1
ATOM 746 C C . ALA A 1 102 ? 14.615 -6.562 8.648 1.00 98.19 102 ALA A C 1
ATOM 748 O O . ALA A 1 102 ? 15.367 -7.266 7.974 1.00 98.19 102 ALA A O 1
ATOM 749 N N . ASP A 1 103 ? 14.497 -6.721 9.969 1.00 98.44 103 ASP A N 1
ATOM 750 C CA . ASP A 1 103 ? 15.277 -7.677 10.766 1.00 98.44 103 ASP A CA 1
ATOM 751 C C . ASP A 1 103 ? 14.999 -9.135 10.354 1.00 98.44 103 ASP A C 1
ATOM 753 O O . ASP A 1 103 ? 15.895 -9.982 10.384 1.00 98.44 103 ASP A O 1
ATOM 757 N N . ALA A 1 104 ? 13.777 -9.430 9.900 1.00 98.50 104 ALA A N 1
ATOM 758 C CA . ALA A 1 104 ? 13.401 -10.722 9.327 1.00 98.50 104 ALA A CA 1
ATOM 759 C C . ALA A 1 104 ? 13.876 -10.925 7.871 1.00 98.50 104 ALA A C 1
ATOM 761 O O . ALA A 1 104 ? 13.642 -11.990 7.295 1.00 98.50 104 ALA A O 1
ATOM 762 N N . GLY A 1 105 ? 14.544 -9.936 7.270 1.00 98.06 105 GLY A N 1
ATOM 763 C CA . GLY A 1 105 ? 15.082 -9.989 5.909 1.00 98.06 105 GLY A CA 1
ATOM 764 C C . GLY A 1 105 ? 14.159 -9.432 4.823 1.00 98.06 105 GLY A C 1
ATOM 765 O O . GLY A 1 105 ? 14.435 -9.629 3.640 1.00 98.06 105 GLY A O 1
ATOM 766 N N . GLY A 1 106 ? 13.071 -8.753 5.191 1.00 97.56 106 GLY A N 1
ATOM 767 C CA . GLY A 1 106 ? 12.259 -7.977 4.257 1.00 97.56 106 GLY A CA 1
ATOM 768 C C . GL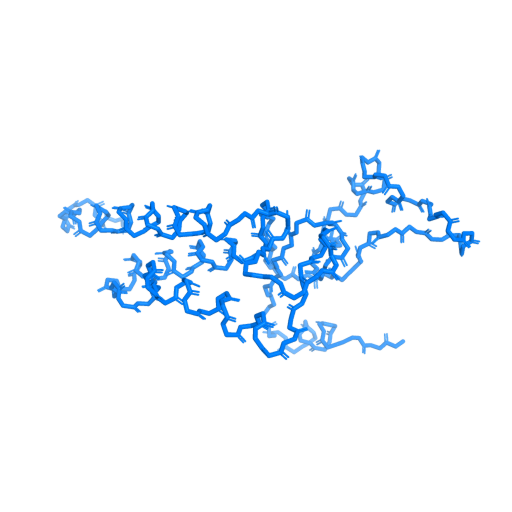Y A 1 106 ? 13.073 -6.826 3.671 1.00 97.56 106 GLY A C 1
ATOM 769 O O . GLY A 1 106 ? 13.731 -6.100 4.410 1.00 97.56 106 GLY A O 1
ATOM 770 N N . ILE A 1 107 ? 13.048 -6.682 2.347 1.00 97.81 107 ILE A N 1
ATOM 771 C CA . ILE A 1 107 ? 13.846 -5.687 1.625 1.00 97.81 107 ILE A CA 1
ATOM 772 C C . ILE A 1 107 ? 12.993 -4.500 1.184 1.00 97.81 107 ILE A C 1
ATOM 774 O O . ILE A 1 107 ? 11.842 -4.671 0.783 1.00 97.81 107 ILE A O 1
ATOM 778 N N . ASP A 1 108 ? 13.590 -3.313 1.190 1.00 97.94 108 ASP A N 1
ATOM 779 C CA . ASP A 1 108 ? 13.030 -2.147 0.511 1.00 97.94 108 ASP A CA 1
ATOM 780 C C . ASP A 1 108 ? 13.105 -2.345 -1.010 1.00 97.94 108 ASP A C 1
ATOM 782 O O . ASP A 1 108 ? 14.162 -2.681 -1.553 1.00 97.94 108 ASP A O 1
ATOM 786 N N . GLY A 1 109 ? 11.994 -2.108 -1.710 1.00 94.25 109 GLY A N 1
ATOM 787 C CA . GLY A 1 109 ? 11.888 -2.317 -3.159 1.00 94.25 109 GLY A CA 1
ATOM 788 C C . GLY A 1 109 ? 12.743 -1.364 -4.000 1.00 94.25 109 GLY A C 1
ATOM 789 O O . GLY A 1 109 ? 12.968 -1.630 -5.180 1.00 94.25 109 GLY A O 1
ATOM 790 N N . ILE A 1 110 ? 13.235 -0.270 -3.404 1.00 96.19 110 ILE A N 1
ATOM 791 C CA . ILE A 1 110 ? 14.063 0.734 -4.082 1.00 96.19 110 ILE A CA 1
ATOM 792 C C . ILE A 1 110 ? 15.547 0.574 -3.743 1.00 96.19 110 ILE A C 1
ATOM 794 O O . ILE A 1 110 ? 16.375 0.573 -4.655 1.00 96.19 110 ILE A O 1
ATOM 798 N N . SER A 1 111 ? 15.917 0.451 -2.460 1.00 95.81 111 SER A N 1
ATOM 799 C CA . SER A 1 111 ? 17.327 0.268 -2.077 1.00 95.81 111 SER A CA 1
ATOM 800 C C . SER A 1 111 ? 17.822 -1.170 -2.243 1.00 95.81 111 SER A C 1
ATOM 802 O O . SER A 1 111 ? 19.032 -1.377 -2.342 1.00 95.81 111 SER A O 1
ATOM 804 N N . PHE A 1 112 ? 16.914 -2.152 -2.308 1.00 96.94 112 PHE A N 1
ATOM 805 C CA . PHE A 1 112 ? 17.213 -3.590 -2.304 1.00 96.94 112 PHE A CA 1
ATOM 806 C C . PHE A 1 112 ? 17.994 -4.055 -1.066 1.00 96.94 112 PHE A C 1
ATOM 808 O O . PHE A 1 112 ? 18.704 -5.063 -1.109 1.00 96.94 112 PHE A O 1
ATOM 815 N N . LEU A 1 113 ? 17.868 -3.328 0.045 1.00 97.69 113 LEU A N 1
ATOM 816 C CA . LEU A 1 113 ? 18.497 -3.648 1.323 1.00 97.69 113 LEU A CA 1
ATOM 817 C C . LEU A 1 113 ? 17.431 -3.944 2.390 1.00 97.69 113 LEU A C 1
ATOM 819 O O . LEU A 1 113 ? 16.326 -3.400 2.313 1.00 97.69 113 LEU A O 1
ATOM 823 N N . PRO A 1 114 ? 17.744 -4.787 3.393 1.00 97.56 114 PRO A N 1
ATOM 824 C CA . PRO A 1 114 ? 16.870 -5.023 4.535 1.00 97.56 114 PRO A CA 1
ATOM 825 C C . PRO A 1 114 ? 16.955 -3.847 5.513 1.00 97.56 114 PRO A C 1
ATOM 827 O O . PRO A 1 114 ? 17.688 -3.869 6.501 1.00 97.56 114 PRO A O 1
ATOM 830 N N . GLU A 1 115 ? 16.237 -2.779 5.191 1.00 97.50 115 GLU A N 1
ATOM 831 C CA . GLU A 1 115 ? 16.184 -1.535 5.955 1.00 97.50 115 GLU A CA 1
ATOM 832 C C . GLU A 1 115 ? 14.729 -1.239 6.343 1.00 97.50 115 GLU A C 1
ATOM 834 O O . GLU A 1 115 ? 13.822 -1.645 5.616 1.00 97.50 115 GLU A O 1
ATOM 839 N N . PRO A 1 116 ? 14.467 -0.520 7.452 1.00 97.50 116 PRO A N 1
ATOM 840 C CA . PRO A 1 116 ? 13.115 -0.136 7.865 1.00 97.50 116 PRO A CA 1
ATOM 841 C C . PRO A 1 116 ? 12.559 0.983 6.965 1.00 97.50 116 PRO A C 1
ATOM 843 O O . PRO A 1 116 ? 12.354 2.120 7.391 1.00 97.50 116 PRO A O 1
ATOM 846 N N . LYS A 1 117 ? 12.369 0.656 5.689 1.00 97.62 117 LYS A N 1
ATOM 847 C CA . LYS A 1 117 ? 11.946 1.526 4.597 1.00 97.62 117 LYS A CA 1
ATOM 848 C C . LYS A 1 117 ? 10.935 0.784 3.732 1.00 97.62 117 LYS A C 1
ATOM 850 O O . LYS A 1 117 ? 11.021 -0.433 3.590 1.00 97.62 117 LYS A O 1
ATOM 855 N N . VAL A 1 118 ? 10.007 1.525 3.142 1.00 97.94 118 VAL A N 1
ATOM 856 C CA . VAL A 1 118 ? 9.104 1.005 2.109 1.00 97.94 118 VAL A CA 1
ATOM 857 C C . VAL A 1 118 ? 9.063 2.017 0.976 1.00 97.94 118 VAL A C 1
ATOM 859 O O . VAL A 1 118 ? 8.982 3.222 1.217 1.00 97.94 118 VAL A O 1
ATOM 862 N N . ASP A 1 119 ? 9.159 1.532 -0.255 1.00 97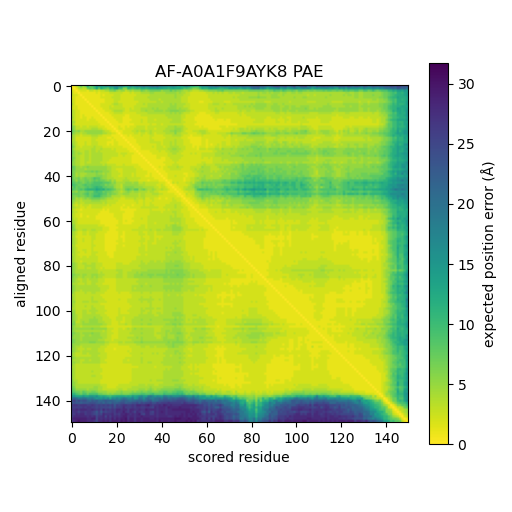.00 119 ASP A N 1
ATOM 863 C CA . ASP A 1 119 ? 9.198 2.330 -1.483 1.00 97.00 119 ASP A CA 1
ATOM 864 C C . ASP A 1 119 ? 10.260 3.438 -1.456 1.00 97.00 119 ASP A C 1
ATOM 866 O O . ASP A 1 119 ? 10.081 4.549 -1.956 1.00 97.00 119 ASP A O 1
ATOM 870 N N . GLY A 1 120 ? 11.404 3.147 -0.833 1.00 97.44 120 GLY A N 1
ATOM 871 C CA . GLY A 1 120 ? 12.514 4.080 -0.701 1.00 97.44 120 GLY A CA 1
ATOM 872 C C . GLY A 1 120 ? 12.304 5.178 0.341 1.00 97.44 120 GLY A C 1
ATOM 873 O O . GLY A 1 120 ? 13.253 5.927 0.605 1.00 97.44 120 GLY A O 1
ATOM 874 N N . LEU A 1 121 ? 11.130 5.260 0.969 1.00 98.31 121 LEU A N 1
ATOM 875 C CA . LEU A 1 121 ? 10.822 6.232 2.010 1.00 98.31 121 LEU A CA 1
ATOM 876 C C . LEU A 1 121 ? 11.349 5.766 3.373 1.00 98.31 121 LEU A C 1
ATOM 878 O O . LEU A 1 121 ? 11.388 4.568 3.652 1.00 98.31 121 LEU A O 1
ATOM 882 N N . PRO A 1 122 ? 11.810 6.699 4.223 1.00 97.94 122 PRO A N 1
ATOM 883 C CA . PRO A 1 122 ? 12.319 6.355 5.539 1.00 97.94 122 PRO A CA 1
ATOM 884 C C . PRO A 1 122 ? 11.171 6.124 6.531 1.00 97.94 122 PRO A C 1
ATOM 886 O O . PRO A 1 122 ? 10.073 6.661 6.364 1.00 97.94 122 PRO A O 1
ATOM 889 N N . GLU A 1 123 ? 11.443 5.366 7.593 1.00 98.19 123 GLU A N 1
ATOM 890 C CA . GLU A 1 123 ? 10.514 5.049 8.688 1.00 98.19 123 GLU A CA 1
ATOM 891 C C . GLU A 1 123 ? 9.681 6.256 9.163 1.00 98.19 123 GLU A C 1
ATOM 893 O O . GLU A 1 123 ? 8.471 6.147 9.382 1.00 98.19 123 GLU A O 1
ATOM 898 N N . GLU A 1 124 ? 10.298 7.435 9.271 1.00 98.56 124 GLU A N 1
ATOM 899 C CA . GLU A 1 124 ? 9.652 8.663 9.734 1.00 98.56 124 GLU A CA 1
ATOM 900 C C . GLU A 1 124 ? 8.489 9.101 8.836 1.00 98.56 124 GLU A C 1
ATOM 902 O O . GLU A 1 124 ? 7.498 9.638 9.336 1.00 98.56 124 GLU A O 1
ATOM 907 N N 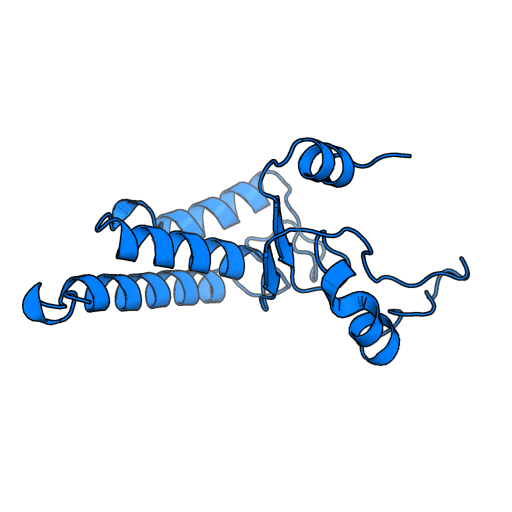. ALA A 1 125 ? 8.576 8.857 7.525 1.00 98.50 125 ALA A N 1
ATOM 908 C CA . ALA A 1 125 ? 7.503 9.181 6.591 1.00 98.50 125 ALA A CA 1
ATOM 909 C C . ALA A 1 125 ? 6.260 8.325 6.872 1.00 98.50 125 ALA A C 1
ATOM 911 O O . ALA A 1 125 ? 5.145 8.846 6.949 1.00 98.50 125 ALA A O 1
ATOM 912 N N . HIS A 1 126 ? 6.450 7.026 7.104 1.00 98.56 126 HIS A N 1
ATOM 913 C CA . HIS A 1 126 ? 5.355 6.107 7.411 1.00 98.56 126 HIS A CA 1
ATOM 914 C C . HIS A 1 126 ? 4.723 6.425 8.775 1.00 98.56 126 HIS A C 1
ATOM 916 O O . HIS A 1 126 ? 3.497 6.504 8.890 1.00 98.56 126 HIS A O 1
ATOM 922 N N . ILE A 1 127 ? 5.548 6.726 9.787 1.00 98.69 127 ILE A N 1
ATOM 923 C CA . ILE A 1 127 ? 5.086 7.196 11.102 1.00 98.69 127 ILE A CA 1
ATOM 924 C C . ILE A 1 127 ? 4.242 8.470 10.973 1.00 98.69 127 ILE A C 1
ATOM 926 O O . ILE A 1 127 ? 3.195 8.585 11.622 1.00 98.69 127 ILE A O 1
ATOM 930 N N . ALA A 1 128 ? 4.673 9.430 10.150 1.00 98.56 128 ALA A N 1
ATOM 931 C CA . ALA A 1 128 ? 3.953 10.682 9.947 1.00 98.56 128 ALA A CA 1
ATOM 932 C C . ALA A 1 128 ? 2.565 10.446 9.331 1.00 98.56 128 ALA A C 1
ATOM 934 O O . ALA A 1 128 ? 1.581 11.008 9.819 1.00 98.56 128 ALA A O 1
ATOM 935 N N . VAL A 1 129 ? 2.460 9.568 8.327 1.00 98.44 129 VAL A N 1
ATOM 936 C CA . VAL A 1 129 ? 1.177 9.207 7.699 1.00 98.44 129 VAL A CA 1
ATOM 937 C C . VAL A 1 129 ? 0.231 8.549 8.702 1.00 98.44 129 VAL A C 1
ATOM 939 O O . VAL A 1 129 ? -0.915 8.982 8.836 1.00 98.44 129 VAL A O 1
ATOM 942 N N . VAL A 1 130 ? 0.702 7.557 9.467 1.00 98.25 130 VAL A N 1
ATOM 943 C CA . VAL A 1 130 ? -0.119 6.893 10.497 1.00 98.25 130 VAL A CA 1
ATOM 944 C C . VAL A 1 130 ? -0.572 7.894 11.560 1.00 98.25 130 VAL A C 1
ATOM 946 O O . VAL A 1 130 ? -1.738 7.900 11.956 1.00 98.25 130 VAL A O 1
ATOM 949 N N . THR A 1 131 ? 0.319 8.786 11.992 1.00 97.75 131 THR A N 1
ATOM 950 C CA . THR A 1 131 ? -0.011 9.834 12.966 1.00 97.75 131 THR A CA 1
ATOM 951 C C . THR A 1 131 ? -1.106 10.756 12.431 1.00 97.75 131 THR A C 1
ATOM 953 O O . THR A 1 131 ? -2.089 11.000 13.129 1.00 97.75 131 THR A O 1
ATOM 956 N N . LEU A 1 132 ? -0.999 11.205 11.179 1.00 97.19 132 LEU A N 1
ATOM 957 C CA . LEU A 1 132 ? -2.011 12.053 10.553 1.00 97.19 132 LEU A CA 1
ATOM 958 C C . LEU A 1 132 ? -3.373 11.350 10.456 1.00 97.19 132 LEU A C 1
ATOM 960 O O . LEU A 1 132 ? -4.389 11.931 10.837 1.00 97.19 132 LEU A O 1
ATOM 964 N N . LEU A 1 133 ? -3.408 10.088 10.013 1.00 96.44 133 LEU A N 1
ATOM 965 C CA . LEU A 1 133 ? -4.645 9.300 9.943 1.00 96.44 133 LEU A CA 1
ATOM 966 C C . LEU A 1 133 ? -5.309 9.146 11.320 1.00 96.44 133 LEU A C 1
ATOM 968 O O . LEU A 1 133 ? -6.536 9.213 11.439 1.00 96.44 133 LEU A O 1
ATOM 972 N N . ARG A 1 134 ? -4.517 8.989 12.387 1.00 94.00 134 ARG A N 1
ATOM 973 C CA . ARG A 1 134 ? -5.042 8.939 13.760 1.00 94.00 134 ARG A CA 1
ATOM 974 C C . ARG A 1 134 ? -5.668 10.250 14.196 1.00 94.00 134 ARG A C 1
ATOM 976 O O . ARG A 1 134 ? -6.723 10.229 14.822 1.00 94.00 134 ARG A O 1
ATOM 983 N N . GLU A 1 135 ? -5.052 11.379 13.877 1.00 92.44 135 GLU A N 1
ATOM 984 C CA . GLU A 1 135 ? -5.609 12.680 14.246 1.00 92.44 135 GLU A CA 1
ATOM 985 C C . GLU A 1 135 ? -6.883 12.992 13.446 1.00 92.44 135 GLU A C 1
ATOM 987 O O . GLU A 1 135 ? -7.875 13.447 14.020 1.00 92.44 135 GLU A O 1
ATOM 992 N N . ILE A 1 136 ? -6.925 12.623 12.160 1.00 91.38 136 ILE A N 1
ATOM 993 C CA . ILE A 1 136 ? -8.140 12.716 11.336 1.00 91.38 136 ILE A CA 1
ATOM 994 C C . ILE A 1 136 ? -9.267 11.875 11.947 1.00 91.38 136 ILE A C 1
ATOM 996 O O . ILE A 1 136 ? -10.346 12.398 12.224 1.00 91.38 136 ILE A O 1
ATOM 1000 N N . THR A 1 137 ? -9.022 10.594 12.221 1.00 89.06 137 THR A N 1
ATOM 1001 C CA . THR A 1 137 ? -10.049 9.701 12.791 1.00 89.06 137 THR A CA 1
ATOM 1002 C C . THR A 1 137 ? -10.512 10.155 14.174 1.00 89.06 137 THR A C 1
ATOM 1004 O O . THR A 1 137 ? -11.712 10.159 14.444 1.00 89.06 137 THR A O 1
ATOM 1007 N N . ARG A 1 138 ? -9.594 10.631 15.026 1.00 83.50 138 ARG A N 1
ATOM 1008 C CA . ARG A 1 138 ? -9.924 11.196 16.342 1.00 83.50 138 ARG A CA 1
ATOM 1009 C C . ARG A 1 138 ? -10.799 12.432 16.259 1.00 83.50 138 ARG A C 1
ATOM 1011 O O . ARG A 1 138 ? -11.776 12.512 16.997 1.00 83.50 138 ARG A O 1
ATOM 1018 N N . SER A 1 139 ? -10.482 13.359 15.358 1.00 74.75 139 SER A N 1
ATOM 1019 C CA . SER A 1 139 ? -11.321 14.539 15.129 1.00 74.75 139 SER A CA 1
ATOM 1020 C C . SER A 1 139 ? -12.715 14.153 14.619 1.00 74.75 139 SER A C 1
ATOM 1022 O O . SER A 1 139 ? -13.709 14.734 15.051 1.00 74.75 139 SER A O 1
ATOM 1024 N N . GLY A 1 140 ? -12.807 13.100 13.799 1.00 66.44 140 GLY A N 1
ATOM 1025 C CA . GLY A 1 140 ? -14.068 12.531 13.325 1.00 66.44 140 GLY A CA 1
ATOM 1026 C C . GLY A 1 140 ? -14.939 11.911 14.424 1.00 66.44 140 GLY A C 1
ATOM 1027 O O . GLY A 1 140 ? -16.164 11.945 14.323 1.00 66.44 140 GLY A O 1
ATOM 1028 N N . PHE A 1 141 ? -14.360 11.409 15.521 1.00 61.91 141 PHE A N 1
ATOM 1029 C CA . PHE A 1 141 ? -15.149 10.938 16.673 1.00 61.91 141 PHE A CA 1
ATOM 1030 C C . PHE A 1 141 ? -15.850 12.067 17.434 1.00 61.91 141 PHE A C 1
ATOM 1032 O O . PHE A 1 141 ? -16.743 11.798 18.236 1.00 61.91 141 PHE A O 1
ATOM 1039 N N . VAL A 1 142 ? -15.467 13.322 17.193 1.00 57.97 142 VAL A N 1
ATOM 1040 C CA . VAL A 1 142 ? -16.035 14.492 17.872 1.00 57.97 142 VAL A CA 1
ATOM 1041 C C . VAL A 1 142 ? -17.315 14.983 17.183 1.00 57.97 142 VAL A C 1
ATOM 1043 O O . VAL A 1 142 ? -17.943 15.911 17.685 1.00 57.97 142 VAL A O 1
ATOM 1046 N N . TYR A 1 143 ? -17.773 14.369 16.080 1.00 53.94 143 TYR A N 1
ATOM 1047 C CA . TYR A 1 143 ? -19.053 14.763 15.487 1.00 53.94 143 TYR A CA 1
ATOM 1048 C C . TYR A 1 143 ? -20.225 14.350 16.393 1.00 53.94 143 TYR A C 1
ATOM 1050 O O . TYR A 1 143 ? -20.461 13.155 16.598 1.00 53.94 143 TYR A O 1
ATOM 1058 N N . PRO A 1 144 ? -20.983 15.315 16.944 1.00 54.19 144 PRO A N 1
ATOM 1059 C CA . PRO A 1 144 ? -22.145 15.004 17.757 1.00 54.19 144 PRO A CA 1
ATOM 1060 C C . PRO A 1 144 ? -23.210 14.285 16.919 1.00 54.19 144 PRO A C 1
ATOM 1062 O O . PRO A 1 144 ? -23.392 14.573 15.736 1.00 54.19 144 PRO A O 1
ATOM 1065 N N . GLU A 1 145 ? -23.946 13.370 17.554 1.00 58.25 145 GLU A N 1
ATOM 1066 C CA . GLU A 1 145 ? -24.919 12.458 16.920 1.00 58.25 145 GLU A CA 1
ATOM 1067 C C . GLU A 1 145 ? -26.011 13.143 16.075 1.00 58.25 145 GLU A C 1
ATOM 1069 O O . GLU A 1 145 ? -26.714 12.483 15.315 1.00 58.25 145 GLU A O 1
ATOM 1074 N N . TYR A 1 146 ? -26.172 14.465 16.177 1.00 58.41 146 TYR A N 1
ATOM 1075 C CA . TYR A 1 146 ? -27.114 15.220 15.353 1.00 58.41 146 TYR A CA 1
ATOM 1076 C C . TYR A 1 146 ? -26.614 15.507 13.925 1.00 58.41 146 TYR A C 1
ATOM 1078 O O . TYR A 1 146 ? -27.428 15.887 13.089 1.00 58.41 146 TYR A O 1
ATOM 1086 N N . LEU A 1 147 ? -25.322 15.319 13.624 1.00 53.69 147 LEU A N 1
ATOM 1087 C CA . LEU A 1 147 ? -24.763 15.468 12.268 1.00 53.69 147 LEU A CA 1
ATOM 1088 C C . LEU A 1 147 ? -24.729 14.154 11.471 1.00 53.69 147 LEU A C 1
ATOM 1090 O O . LEU A 1 147 ? -24.442 14.174 10.280 1.00 53.69 147 LEU A O 1
ATOM 1094 N N . THR A 1 148 ? -25.026 13.017 12.107 1.00 56.34 148 THR A N 1
ATOM 1095 C CA . THR A 1 148 ? -24.953 11.676 11.499 1.00 56.34 148 THR A CA 1
ATOM 1096 C C . THR A 1 148 ? -26.321 11.061 11.192 1.00 56.34 148 THR A C 1
ATOM 1098 O O . THR A 1 148 ? -26.396 9.899 10.801 1.00 56.34 148 THR A O 1
ATOM 1101 N N . LYS A 1 149 ? -27.415 11.823 11.337 1.00 45.25 149 LYS A N 1
ATOM 1102 C CA . LYS A 1 149 ? -28.747 11.402 10.882 1.00 45.25 149 LYS A CA 1
ATOM 1103 C C . LYS A 1 149 ? -28.944 11.773 9.411 1.00 45.25 149 LYS A C 1
ATOM 1105 O O . LYS A 1 149 ? -29.391 12.877 9.110 1.00 45.25 149 LYS A O 1
ATOM 1110 N N . THR A 1 150 ? -28.612 10.840 8.525 1.00 49.62 150 THR A N 1
ATOM 1111 C CA . THR A 1 150 ? -29.228 10.714 7.193 1.00 49.62 150 THR A CA 1
ATOM 1112 C C . THR A 1 150 ? -30.307 9.655 7.248 1.00 49.62 150 THR A C 1
ATOM 1114 O O . THR A 1 150 ? -29.988 8.564 7.774 1.00 49.62 150 THR A O 1
#

=== Feature glossary ===
A reading guide for the features in this record.

Start from the sequence.

  · This is the polypeptide sequence — one letter per residue, N-terminus first. Length ranges from a few dozen residues for small domains to over a thousand for large multi-domain proteins.

Fold it, and you get atomic coordinates and the backbone conformation that goes with them.

  · Structure coordinates are given as an mmCIF _atom_site loop: one row per atom with element, residue name, chain id, sequence number, and x/y/z position in Å. Only the four main-chain atoms per residue are included here; side chains are omitted to keep the record compact.

  · Backbone dihedral angles. Every residue except chain termini has a φ (preceding-C → N → Cα → C) and a ψ (N → Cα → C → next-N). They are reported in degrees following the IUPAC sign convention. Secondary structure is essentially a statement about which (φ, ψ) basin each residue occupies.

  · The SS8 string is DSSP's per-residue secondary-structure call. α-helix (H) means an i→i+4 H-bond ladder; β-strand (E) means the residue participates in a β-sheet; 3₁₀ (G) and π (I) are tighter and wider helices; T/S are turns/bends; '-' is loop.

  · SS3 is a coarse helix/strand/coil call (letters a/b/c) made by the P-SEA algorithm from inter-Cα distances and dihedrals. It is less detailed than DSSP but needs only Cα positions.

Summarize the fold with a handful of shape descriptors and a per-residue structural alphabet.

  · Radius of gyration (Rg) is the root-mean-s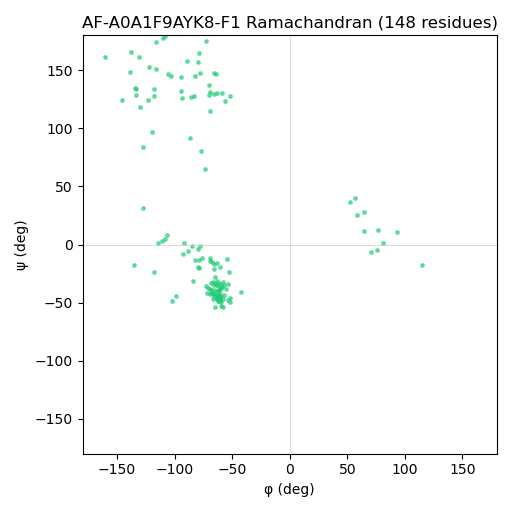quare distance of Cα atoms from their centroid — a single number for overall size and compactness. A globular domain of N residues has Rg ≈ 2.2·N^0.38 Å; an extended or disordered chain has a much larger Rg. The Cα contact count is the number of residue pairs whose Cα atoms are within 8 Å and are more than four positions apart in sequence — a standard proxy for tertiary packing density. The bounding box is the smallest axis-aligned box enclosing all Cα atoms.

  · The Foldseek 3Di string encodes local tertiary geometry as a 20-letter alphabet — one character per residue — derived from the relative positions of nearby Cα atoms. Unlike the amino-acid sequence, 3Di is a direct function of the 3D structure, so two proteins with the same fold have similar 3Di strings even at low sequence identity.

  · Solvent-accessible sur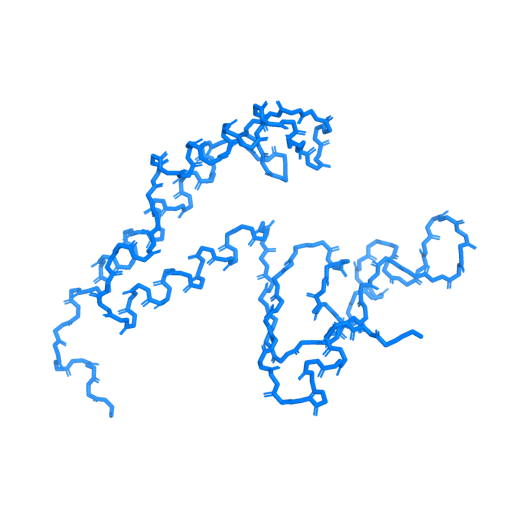face area (SASA) is the area in Å² traced out by the centre of a 1.4 Å probe sphere (a water molecule) rolled over the protein's van der Waals surface (Shrake–Rupley / Lee–Richards construction). Buried residues have near-zero SASA; fully exposed residues can exceed 200 Å². The total SASA scales roughly with the number of surface residues.

Ask how reliable the model is.

  · pLDDT (predicted Local Distance Difference Test) is AlphaFold's per-residue confidence score, ranging from 0 to 100. Values above 90 indicate high confidence (typically well-packed cores); 70–90 is confident; 50–70 low confidence; below 50 usually means the region is disordered or the prediction is unreliable there. AlphaFold stores pLDDT in the mmCIF B-factor column.

  · B-factor (Debye–Waller factor) reflects atomic displacement in the crystal lattice. It is an experimental observable (units Å²), not a prediction; low values mean the atom is pinned down, high values mean it moves or is heterogeneous across the crystal.

  · Predicted Aligned Error (PAE) is an AlphaFold confidence matrix: entry (i, j) is the expected error in the position of residue j, in ångströms, when the prediction is superimposed on the true structure at residue i. Low PAE within a block of residues means that block is internally rigid and well-predicted; high PAE between two blocks means their relative placement is uncertain even if each block individually is confident.

Place it in context: what it resembles, what it 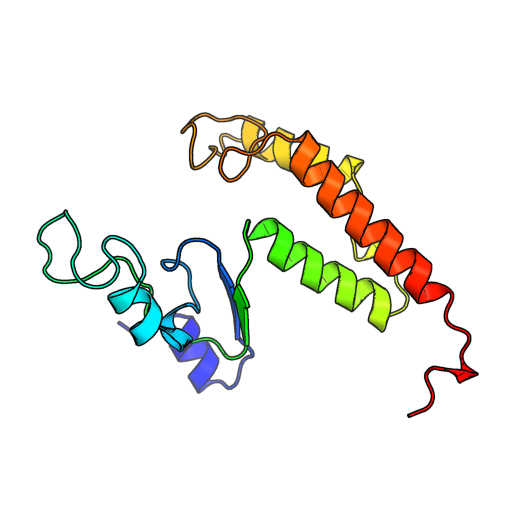is annotated as, and how it looks.

  · Nearest PDB neighbors are the top structural matches found by Foldseek when searching this structure against the entire Protein Data Bank. Each hit reports a TM-score (0 to 1; >0.5 almost always implies the same fold) and an E-value. These are *structural* homologs — they may share no detectable sequence similarity.

  · Functional annotations link the protein to curated databases. InterPro entries identify conserved domains and families by matching the sequence against member-database signatures (Pfam, PROSITE, CDD, …). Gene Ontology (GO) terms describe molecular function, biological process, and cellular component in a controlled vocabulary. CATH places the structure in a hierarchical fold classification (Class/Architecture/Topology/Homologous-superfamily). The organism is the source species.

  · Three diagnostic plots accompany the record. The Cα contact map visualizes the tertiary structure as a 2D adjacency matrix (8 Å cutoff, sequence-local contacts suppressed). The Ramachandran plot shows the distribution of backbone (φ, ψ) torsions, with points in the α and β basins reflecting secondary structure content. The PAE plot shows AlphaFold's inter-residue confidence as a color matrix.

  · Six rendered views show the 3D structure from the faces of a cube — i.e. along ±x, ±y, ±z. Rendering representation is drawn randomly per protein from cartoon (secondary-structure ribbons), sticks (backbone bonds), or molecular surface; coloring is either N→C rainbow (blue at the N-terminus through red at the C-terminus) or one color per chain.